Protein AF-A0A661PAF8-F1 (afdb_monomer)

Mean predicted aligned error: 12.09 Å

Secondary structure (DSSP, 8-state):
----------------------------SSPPPTTEEEEEETTEEEEEEP--SSGGGSPPEE-TTT-PEEPEEEEEEEEEEEEEEEE-SSGGGTT-EEEEEEEEEE-SSGGGSPTT-EEEEEEEEEEPPP----

pLDDT: mean 80.76, std 19.15, range [32.97, 98.38]

Solvent-accessible surface area (backbone atoms only — not comparable to full-atom values): 8327 Å² total; per-residue (Å²): 136,84,90,82,90,78,85,80,80,81,77,79,78,79,77,75,78,74,77,78,76,72,78,82,78,68,71,68,94,64,84,52,45,85,26,34,38,80,45,73,58,83,78,48,52,48,24,32,62,40,67,36,91,43,48,86,61,25,73,59,45,74,33,89,90,76,73,43,74,40,58,28,31,50,38,79,45,34,29,13,37,26,80,45,78,43,73,56,72,48,79,85,50,75,89,41,73,44,78,48,54,38,45,78,35,70,28,92,44,52,88,66,28,68,81,88,24,38,45,48,74,41,41,12,35,25,79,42,80,78,82,78,78,129

Sequence (134 aa):
MVRGLMVALCTTFLLATAGVSADVVFHMTDPCPPGSEEQTDHCGPWCQPSQCSAEDDCPPLQNPKTGKPRRRTCRKTGLCVEDDTYDSCSGWSMGKPLERKIARGPCTSDSDCTRPATCRSAKRCVPGAAATGS

Radius of gyration: 25.34 Å; Cα contacts (8 Å, |Δi|>4): 237; chains: 1; bounding box: 77×61×52 Å

Foldseek 3Di:
DDDDDDDPDPPPPPPPPPPPPDPDQDDDPDDAAFQWDWDADLVHIATARAADDFQVSAFFDQDPVPRDTFGWGWDFFKFFKDWDWAFDPDCVCVRHIDIGIGTPYTDDAQVVYDPPTGIDTHTGTGGDDPPPDD

Structure (mmCIF, N/CA/C/O backbone):
data_AF-A0A661PAF8-F1
#
_entry.id   AF-A0A661PAF8-F1
#
loop_
_atom_site.group_PDB
_atom_site.id
_atom_site.type_symbol
_atom_site.label_atom_id
_atom_site.label_alt_id
_atom_site.label_comp_id
_atom_site.label_asym_id
_atom_site.label_entity_id
_atom_site.label_seq_id
_atom_site.pdbx_PDB_ins_code
_atom_site.Cartn_x
_atom_site.Cartn_y
_atom_site.Cartn_z
_atom_site.occupancy
_atom_site.B_iso_or_equiv
_atom_site.auth_seq_id
_atom_site.auth_comp_id
_atom_site.auth_asym_id
_atom_site.auth_atom_id
_atom_site.pdbx_PDB_model_num
ATOM 1 N N . MET A 1 1 ? 53.595 52.296 38.338 1.00 38.53 1 MET A N 1
ATOM 2 C CA . MET A 1 1 ? 53.994 50.959 37.854 1.00 38.53 1 MET A CA 1
ATOM 3 C C . MET A 1 1 ? 53.184 50.622 36.604 1.00 38.53 1 MET A C 1
ATOM 5 O O . MET A 1 1 ? 51.982 50.463 36.684 1.00 38.53 1 MET A O 1
ATOM 9 N N . VAL A 1 2 ? 53.853 50.712 35.452 1.00 38.09 2 VAL A N 1
ATOM 10 C CA . VAL A 1 2 ? 53.802 49.869 34.238 1.00 38.09 2 VAL A CA 1
ATOM 11 C C . VAL A 1 2 ? 52.556 48.982 33.959 1.00 38.09 2 VAL A C 1
ATOM 13 O O . VAL A 1 2 ? 52.373 47.967 34.613 1.00 38.09 2 VAL A O 1
ATOM 16 N N . ARG A 1 3 ? 51.882 49.316 32.837 1.00 42.28 3 ARG A N 1
ATOM 17 C CA . ARG A 1 3 ? 51.287 48.474 31.757 1.00 42.28 3 ARG A CA 1
ATOM 18 C C . ARG A 1 3 ? 50.082 47.558 32.026 1.00 42.28 3 ARG A C 1
ATOM 20 O O . ARG A 1 3 ? 50.073 46.754 32.942 1.00 42.28 3 ARG A O 1
ATOM 27 N N . GLY A 1 4 ? 49.168 47.553 31.049 1.00 37.69 4 GLY A N 1
ATOM 28 C CA . GLY A 1 4 ? 48.208 46.463 30.857 1.00 37.69 4 GLY A CA 1
ATOM 29 C C . GLY A 1 4 ? 47.221 46.664 29.706 1.00 37.69 4 GLY A C 1
ATOM 30 O O . GLY A 1 4 ? 46.021 46.619 29.929 1.00 37.69 4 GLY A O 1
ATOM 31 N N . LEU A 1 5 ? 47.715 46.919 28.490 1.00 48.62 5 LEU A N 1
ATOM 32 C CA . LEU A 1 5 ? 46.927 46.873 27.253 1.00 48.62 5 LEU A CA 1
ATOM 33 C C . LEU A 1 5 ? 46.550 45.405 26.967 1.00 48.62 5 LEU A C 1
ATOM 35 O O . LEU A 1 5 ? 47.447 44.589 26.768 1.00 48.62 5 LEU A O 1
ATOM 39 N N . MET A 1 6 ? 45.262 45.065 26.923 1.00 46.41 6 MET A N 1
ATOM 40 C CA . MET A 1 6 ? 44.781 43.775 26.409 1.00 46.41 6 MET A CA 1
ATOM 41 C C . MET A 1 6 ? 43.675 44.044 25.391 1.00 46.41 6 MET A C 1
ATOM 43 O O . MET A 1 6 ? 42.525 44.314 25.726 1.00 46.41 6 MET A O 1
ATOM 47 N N . VAL A 1 7 ? 44.089 44.030 24.126 1.00 47.16 7 VAL A N 1
ATOM 48 C CA . VAL A 1 7 ? 43.232 44.059 22.942 1.00 47.16 7 VAL A CA 1
ATOM 49 C C . VAL A 1 7 ? 42.507 42.715 22.878 1.00 47.16 7 VAL A C 1
ATOM 51 O O . VAL A 1 7 ? 43.124 41.691 22.594 1.00 47.16 7 VAL A O 1
ATOM 54 N N . ALA A 1 8 ? 41.208 42.704 23.168 1.00 51.25 8 ALA A N 1
ATOM 55 C CA . ALA A 1 8 ? 40.373 41.531 22.953 1.00 51.25 8 ALA A CA 1
ATOM 56 C C . ALA A 1 8 ? 40.088 41.402 21.448 1.00 51.25 8 ALA A C 1
ATOM 58 O O . ALA A 1 8 ? 39.302 42.164 20.884 1.00 51.25 8 ALA A O 1
ATOM 59 N N . LEU A 1 9 ? 40.769 40.457 20.795 1.00 47.16 9 LEU A N 1
ATOM 60 C CA . LEU A 1 9 ? 40.477 40.031 19.429 1.00 47.16 9 LEU A CA 1
ATOM 61 C C . LEU A 1 9 ? 39.031 39.507 19.366 1.00 47.16 9 LEU A C 1
ATOM 63 O O . LEU A 1 9 ? 38.743 38.404 19.822 1.00 47.16 9 LEU A O 1
ATOM 67 N N . CYS A 1 10 ? 38.126 40.291 18.778 1.00 47.50 10 CYS A N 1
ATOM 68 C CA . CYS A 1 10 ? 36.839 39.802 18.290 1.00 47.50 10 CYS A CA 1
ATOM 69 C C . CYS A 1 10 ? 37.085 38.941 17.046 1.00 47.50 10 CYS A C 1
ATOM 71 O O . CYS A 1 10 ? 37.185 39.451 15.932 1.00 47.50 10 CYS A O 1
ATOM 73 N N . THR A 1 11 ? 37.206 37.631 17.232 1.00 57.47 11 THR A N 1
ATOM 74 C CA . THR A 1 11 ? 37.150 36.641 16.155 1.00 57.47 11 THR A CA 1
ATOM 75 C C . THR A 1 11 ? 35.719 36.559 15.626 1.00 57.47 11 THR A C 1
ATOM 77 O O . THR A 1 11 ? 34.865 35.864 16.171 1.00 57.47 11 THR A O 1
ATOM 80 N N . THR A 1 12 ? 35.440 37.281 14.543 1.00 55.72 12 THR A N 1
ATOM 81 C CA . THR A 1 12 ? 34.235 37.106 13.731 1.00 55.72 12 THR A CA 1
ATOM 82 C C . THR A 1 12 ? 34.311 35.764 13.005 1.00 55.72 12 THR A C 1
ATOM 84 O O . THR A 1 12 ? 34.872 35.637 11.919 1.00 55.72 12 THR A O 1
ATOM 87 N N . PHE A 1 13 ? 33.754 34.729 13.633 1.00 51.81 13 PHE A N 1
ATOM 88 C CA . PHE A 1 13 ? 33.493 33.443 12.997 1.00 51.81 13 PHE A CA 1
ATOM 89 C C . PHE A 1 13 ? 32.379 33.651 11.958 1.00 51.81 13 PHE A C 1
ATOM 91 O O . PHE A 1 13 ? 31.193 33.670 12.280 1.00 51.81 13 PHE A O 1
ATOM 98 N N . LEU A 1 14 ? 32.769 33.881 10.705 1.00 52.81 14 LEU A N 1
ATOM 99 C CA . LEU A 1 14 ? 31.888 33.799 9.543 1.00 52.81 14 LEU A CA 1
ATOM 100 C C . LEU A 1 14 ? 31.442 32.337 9.403 1.00 52.81 14 LEU A C 1
ATOM 102 O O . LEU A 1 14 ? 32.106 31.535 8.749 1.00 52.81 14 LEU A O 1
ATOM 106 N N . LEU A 1 15 ? 30.332 31.974 10.053 1.00 55.53 15 LEU A N 1
ATOM 107 C CA . LEU A 1 15 ? 29.624 30.737 9.744 1.00 55.53 15 LEU A CA 1
ATOM 108 C C . LEU A 1 15 ? 29.050 30.874 8.333 1.00 55.53 15 LEU A C 1
ATOM 110 O O . LEU A 1 15 ? 27.963 31.415 8.136 1.00 55.53 15 LEU A O 1
ATOM 114 N N . ALA A 1 16 ? 29.807 30.397 7.347 1.00 50.41 16 ALA A N 1
ATOM 115 C CA . ALA A 1 16 ? 29.274 30.076 6.039 1.00 50.41 16 ALA A CA 1
ATOM 116 C C . ALA A 1 16 ? 28.142 29.065 6.251 1.00 50.41 16 ALA A C 1
ATOM 118 O O . ALA A 1 16 ? 28.378 27.919 6.637 1.00 50.41 16 ALA A O 1
ATOM 119 N N . THR A 1 17 ? 26.905 29.508 6.050 1.00 53.88 17 THR A N 1
ATOM 120 C CA . THR A 1 17 ? 25.735 28.645 5.962 1.00 53.88 17 THR A CA 1
ATOM 121 C C . THR A 1 17 ? 25.899 27.799 4.707 1.00 53.88 17 THR A C 1
ATOM 123 O O . THR A 1 17 ? 25.439 28.157 3.626 1.00 53.88 17 THR A O 1
ATOM 126 N N . ALA A 1 18 ? 26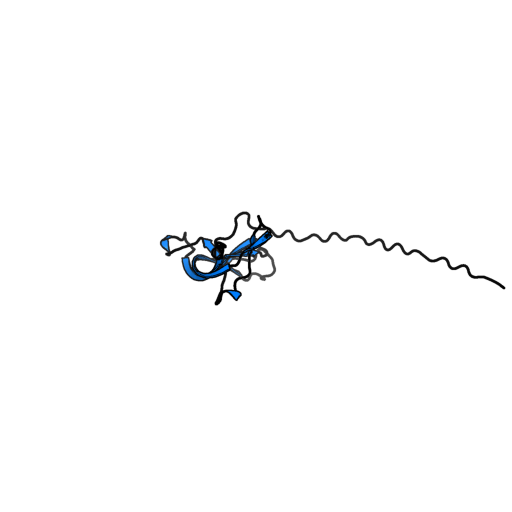.626 26.686 4.833 1.00 52.62 18 ALA A N 1
ATOM 127 C CA . ALA A 1 18 ? 26.593 25.625 3.846 1.00 52.62 18 ALA A CA 1
ATOM 128 C C . ALA A 1 18 ? 25.116 25.277 3.657 1.00 52.62 18 ALA A C 1
ATOM 130 O O . ALA A 1 18 ? 24.459 24.812 4.590 1.00 52.62 18 ALA A O 1
ATOM 131 N N . GLY A 1 19 ? 24.575 25.632 2.491 1.00 46.81 19 GLY A N 1
ATOM 132 C CA . GLY A 1 19 ? 23.193 25.365 2.145 1.00 46.81 19 GLY A CA 1
ATOM 133 C C . GLY A 1 19 ? 22.966 23.871 2.263 1.00 46.81 19 GLY A C 1
ATOM 134 O O . GLY A 1 19 ? 23.453 23.099 1.440 1.00 46.81 19 GLY A O 1
ATOM 135 N N . VAL A 1 20 ? 22.260 23.462 3.312 1.00 54.44 20 VAL A N 1
ATOM 136 C CA . VAL A 1 20 ? 21.732 22.111 3.407 1.00 54.44 20 VAL A CA 1
ATOM 137 C C . VAL A 1 20 ? 20.663 22.046 2.325 1.00 54.44 20 VAL A C 1
ATOM 139 O O . VAL A 1 20 ? 19.580 22.607 2.482 1.00 54.44 20 VAL A O 1
ATOM 142 N N . SER A 1 21 ? 21.003 21.457 1.179 1.00 49.41 21 SER A N 1
ATOM 143 C CA . SER A 1 21 ? 19.991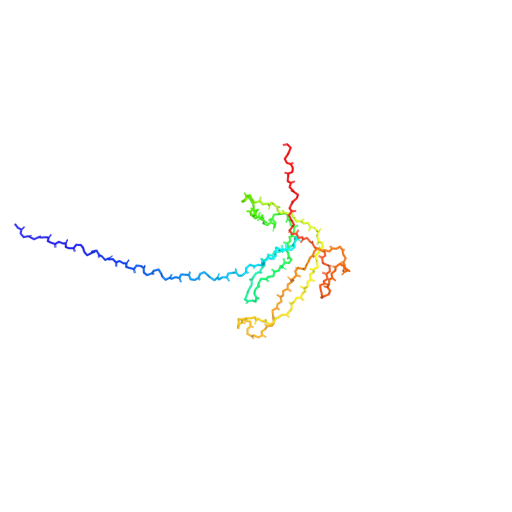 21.083 0.197 1.00 49.41 21 SER A CA 1
ATOM 144 C C . SER A 1 21 ? 19.178 19.978 0.847 1.00 49.41 21 SER A C 1
ATOM 146 O O . SER A 1 21 ? 19.677 18.875 1.036 1.00 49.41 21 SER A O 1
ATOM 148 N N . ALA A 1 22 ? 17.966 20.311 1.284 1.00 57.12 22 ALA A N 1
ATOM 149 C CA . ALA A 1 22 ? 17.003 19.300 1.669 1.00 57.12 22 ALA A CA 1
ATOM 150 C C . ALA A 1 22 ? 16.708 18.478 0.413 1.00 57.12 22 ALA A C 1
ATOM 152 O O . ALA A 1 22 ? 16.276 19.041 -0.597 1.00 57.12 22 ALA A O 1
ATOM 153 N N . ASP A 1 23 ? 16.999 17.180 0.460 1.00 54.72 23 ASP A N 1
ATOM 154 C CA . ASP A 1 23 ? 16.618 16.257 -0.599 1.00 54.72 23 ASP A CA 1
ATOM 155 C C . ASP A 1 23 ? 15.121 16.438 -0.876 1.00 54.72 23 ASP A C 1
ATOM 157 O O . ASP A 1 23 ? 14.286 16.358 0.030 1.00 54.72 23 ASP A O 1
ATOM 161 N N . VAL A 1 24 ? 14.778 16.765 -2.123 1.00 54.66 24 VAL A N 1
ATOM 162 C CA . VAL A 1 24 ? 13.383 16.942 -2.528 1.00 54.66 24 VAL A CA 1
ATOM 163 C C . VAL A 1 24 ? 12.721 15.569 -2.482 1.00 54.66 24 VAL A C 1
ATOM 165 O O . VAL A 1 24 ? 12.926 14.738 -3.364 1.00 54.66 24 VAL A O 1
ATOM 168 N N . VAL A 1 25 ? 11.927 15.324 -1.440 1.00 57.06 25 VAL A N 1
ATOM 169 C CA . VAL A 1 25 ? 11.060 14.148 -1.369 1.00 57.06 25 VAL A CA 1
ATOM 170 C C . VAL A 1 25 ? 9.880 14.402 -2.300 1.00 57.06 25 VAL A C 1
ATOM 172 O O . VAL A 1 25 ? 9.036 15.261 -2.041 1.00 57.06 25 VAL A O 1
ATOM 175 N N . PHE A 1 26 ? 9.835 13.682 -3.418 1.00 58.62 26 PHE A N 1
ATOM 176 C CA . PHE A 1 26 ? 8.672 13.696 -4.295 1.00 58.62 26 PHE A CA 1
ATOM 177 C C . PHE A 1 26 ? 7.511 13.007 -3.579 1.00 58.62 26 PHE A C 1
ATOM 179 O O . PHE A 1 26 ? 7.545 11.797 -3.364 1.00 58.62 26 PHE A O 1
ATOM 186 N N . HIS A 1 27 ? 6.501 13.788 -3.207 1.00 62.81 27 HIS A N 1
ATOM 187 C CA . HIS A 1 27 ? 5.238 13.265 -2.701 1.00 62.81 27 HIS A CA 1
ATOM 188 C C . HIS A 1 27 ? 4.333 12.822 -3.847 1.00 62.81 27 HIS A C 1
ATOM 190 O O . HIS A 1 27 ? 4.379 13.397 -4.941 1.00 62.81 27 HIS A O 1
ATOM 196 N N . MET A 1 28 ? 3.477 11.828 -3.597 1.00 67.69 28 MET A N 1
ATOM 197 C CA . MET A 1 28 ? 2.426 11.498 -4.561 1.00 67.69 28 MET A CA 1
ATOM 198 C C . MET A 1 28 ? 1.461 12.675 -4.720 1.00 67.69 28 MET A C 1
ATOM 200 O O . MET A 1 28 ? 1.068 13.319 -3.749 1.00 67.69 28 MET A O 1
ATOM 204 N N . THR A 1 29 ? 1.051 12.946 -5.960 1.00 72.44 29 THR A N 1
ATOM 205 C CA . THR A 1 29 ? 0.022 13.958 -6.247 1.00 72.44 29 THR A CA 1
ATOM 206 C C . THR A 1 29 ? -1.350 13.515 -5.736 1.00 72.44 29 THR A C 1
ATOM 208 O O . THR A 1 29 ? -2.115 14.338 -5.237 1.00 72.44 29 THR A O 1
ATOM 211 N N . ASP A 1 30 ? -1.627 12.211 -5.809 1.00 80.69 30 ASP A N 1
ATOM 212 C CA . ASP A 1 30 ? -2.867 11.608 -5.333 1.00 80.69 30 ASP A CA 1
ATOM 213 C C . ASP A 1 30 ? -2.653 10.878 -3.999 1.00 80.69 30 ASP A C 1
ATOM 215 O O . ASP A 1 30 ? -1.665 10.156 -3.840 1.00 80.69 30 ASP A O 1
ATOM 219 N N . PRO A 1 31 ? -3.581 11.013 -3.033 1.00 84.94 31 PRO A N 1
ATOM 220 C CA . PRO A 1 31 ? -3.483 10.307 -1.767 1.00 84.94 31 PRO A CA 1
ATOM 221 C C . PRO A 1 31 ? -3.652 8.798 -1.965 1.00 84.94 31 PRO A C 1
ATOM 223 O O . PRO A 1 31 ? -4.525 8.339 -2.705 1.00 84.94 31 PRO A O 1
ATOM 226 N N . CYS A 1 32 ? -2.872 8.018 -1.219 1.00 91.69 32 CYS A N 1
ATOM 227 C CA . CYS A 1 32 ? -2.977 6.566 -1.239 1.00 91.69 32 CYS A CA 1
ATOM 228 C C . CYS A 1 32 ? -4.367 6.050 -0.820 1.00 91.69 32 CYS A C 1
ATOM 230 O O . CYS A 1 32 ? -5.011 6.633 0.065 1.00 91.69 32 CYS A O 1
ATOM 232 N N . PRO A 1 33 ? -4.846 4.932 -1.408 1.00 93.88 33 PRO A N 1
ATOM 233 C CA . PRO A 1 33 ? -6.148 4.378 -1.066 1.00 93.88 33 PRO A CA 1
ATOM 234 C C . PRO A 1 33 ? -6.211 3.962 0.416 1.00 93.88 33 PRO A C 1
ATOM 236 O O . PRO A 1 33 ? -5.202 3.532 0.991 1.00 93.88 33 PRO A O 1
ATOM 239 N N . PRO A 1 34 ? -7.391 4.033 1.064 1.00 92.19 34 PRO A N 1
ATOM 240 C CA . PRO A 1 34 ? -7.546 3.620 2.456 1.00 92.19 34 PRO A CA 1
ATOM 241 C C . PRO A 1 34 ? -7.016 2.202 2.704 1.00 92.19 34 PRO A C 1
ATOM 243 O O . PRO A 1 34 ? -7.342 1.270 1.974 1.00 92.19 34 PRO A O 1
ATOM 246 N N . GLY A 1 35 ? -6.211 2.034 3.756 1.00 94.44 35 GLY A N 1
ATOM 247 C CA . GLY A 1 35 ? -5.5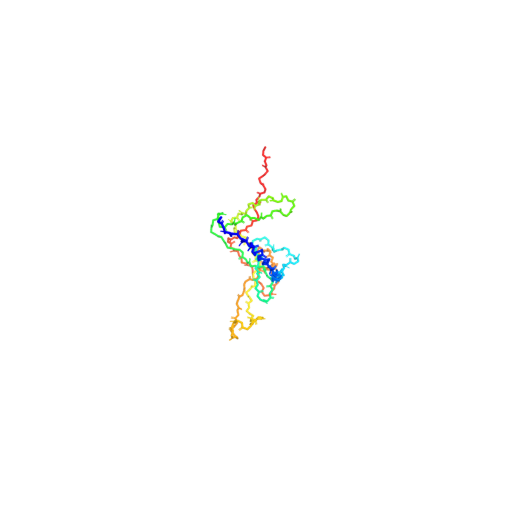39 0.762 4.042 1.00 94.44 35 GLY A CA 1
ATOM 248 C C . GLY A 1 35 ? -4.148 0.629 3.415 1.00 94.44 35 GLY A C 1
ATOM 249 O O . GLY A 1 35 ? -3.511 -0.413 3.590 1.00 94.44 35 GLY A O 1
ATOM 250 N N . SER A 1 36 ? -3.648 1.673 2.754 1.00 95.50 36 SER A N 1
ATOM 251 C CA . SER A 1 36 ? -2.261 1.803 2.301 1.00 95.50 36 SER A CA 1
ATOM 252 C C . SER A 1 36 ? -1.621 3.105 2.778 1.00 95.50 36 SER A C 1
ATOM 254 O O . SER A 1 36 ? -2.305 3.986 3.303 1.00 95.50 36 SER A O 1
ATOM 256 N N . GLU A 1 37 ? -0.303 3.181 2.650 1.00 93.06 37 GLU A N 1
ATOM 257 C CA . GLU A 1 37 ? 0.541 4.280 3.107 1.00 93.06 37 GLU A CA 1
ATOM 258 C C . GLU A 1 37 ? 1.523 4.656 2.005 1.00 93.06 37 GLU A C 1
ATOM 260 O O . GLU A 1 37 ? 2.014 3.781 1.291 1.00 93.06 37 GLU A O 1
ATOM 265 N N . GLU A 1 38 ? 1.800 5.950 1.875 1.00 92.44 38 GLU A N 1
ATOM 266 C CA . GLU A 1 38 ? 2.844 6.434 0.979 1.00 92.44 38 GLU A CA 1
ATOM 267 C C . GLU A 1 38 ? 4.204 5.941 1.479 1.00 92.44 38 GLU A C 1
ATOM 269 O O . GLU A 1 38 ? 4.532 6.049 2.662 1.00 92.44 38 GLU A O 1
ATOM 274 N N . GLN A 1 39 ? 4.969 5.370 0.564 1.00 93.12 39 GLN A N 1
ATOM 275 C CA . GLN A 1 39 ? 6.362 4.999 0.736 1.00 93.12 39 GLN A CA 1
ATOM 276 C C . GLN A 1 39 ? 7.149 5.643 -0.392 1.00 93.12 39 GLN A C 1
ATOM 278 O O . GLN A 1 39 ? 6.619 5.812 -1.489 1.00 93.12 39 GLN A O 1
ATOM 283 N N . THR A 1 40 ? 8.409 5.966 -0.134 1.00 90.56 40 THR A N 1
ATOM 284 C CA . THR A 1 40 ? 9.280 6.595 -1.124 1.00 90.56 40 THR A CA 1
ATOM 285 C C . THR A 1 40 ? 10.652 5.964 -1.058 1.00 90.56 40 THR A C 1
ATOM 287 O O . THR A 1 40 ? 11.190 5.720 0.020 1.00 90.56 40 THR A O 1
ATOM 290 N N . ASP A 1 41 ? 11.230 5.725 -2.225 1.00 87.88 41 ASP A N 1
ATOM 291 C CA . ASP A 1 41 ? 12.621 5.334 -2.372 1.00 87.88 41 ASP A CA 1
ATOM 292 C C . ASP A 1 41 ? 13.231 6.009 -3.607 1.00 87.88 41 ASP A C 1
ATOM 294 O O . ASP A 1 41 ? 12.665 6.951 -4.165 1.00 87.88 41 ASP A O 1
ATOM 298 N N . HIS A 1 42 ? 14.395 5.531 -4.046 1.00 86.56 42 HIS A N 1
ATOM 299 C CA . HIS A 1 42 ? 15.126 6.111 -5.171 1.00 86.56 42 HIS A CA 1
ATOM 300 C C . HIS A 1 42 ? 14.401 6.050 -6.526 1.00 86.56 42 HIS A C 1
ATOM 302 O O . HIS A 1 42 ? 14.801 6.777 -7.431 1.00 86.56 42 HIS A O 1
ATOM 308 N N . CYS A 1 43 ? 13.367 5.221 -6.694 1.00 86.50 43 CYS A N 1
ATOM 309 C CA . CYS A 1 43 ? 12.542 5.224 -7.909 1.00 86.50 43 CYS A CA 1
ATOM 310 C C . CYS A 1 43 ? 11.305 6.122 -7.801 1.00 86.50 43 CYS A C 1
ATOM 312 O O . CYS A 1 43 ? 10.539 6.217 -8.757 1.00 86.50 43 CYS A O 1
ATOM 314 N N . GLY A 1 44 ? 11.091 6.764 -6.653 1.00 89.00 44 GLY A N 1
ATOM 315 C CA . GLY A 1 44 ? 9.935 7.611 -6.397 1.00 89.00 44 GLY A CA 1
ATOM 316 C C . GLY A 1 44 ? 8.879 6.948 -5.512 1.00 89.00 44 GLY A C 1
ATOM 317 O O . GLY A 1 44 ? 9.084 5.844 -4.995 1.00 89.00 44 GLY A O 1
ATOM 318 N N . PRO A 1 45 ? 7.763 7.656 -5.284 1.00 92.94 45 PRO A N 1
ATOM 319 C CA . PRO A 1 45 ? 6.777 7.254 -4.300 1.00 92.94 45 PRO A CA 1
ATOM 320 C C . PRO A 1 45 ? 5.802 6.190 -4.827 1.00 92.94 45 PRO A C 1
ATOM 322 O O . PRO A 1 45 ? 5.510 6.118 -6.021 1.00 92.94 45 PRO A O 1
ATOM 325 N N . TRP A 1 46 ? 5.258 5.374 -3.925 1.00 94.56 46 TRP A N 1
ATOM 326 C CA . TRP A 1 46 ? 4.182 4.419 -4.200 1.00 94.56 46 TRP A CA 1
ATOM 327 C C . TRP A 1 46 ? 3.307 4.198 -2.964 1.00 94.56 46 TRP A C 1
ATOM 329 O O . TRP A 1 46 ? 3.678 4.531 -1.841 1.00 94.56 46 TRP A O 1
ATOM 339 N N . CYS A 1 47 ? 2.148 3.569 -3.157 1.00 95.94 47 CYS A N 1
ATOM 340 C CA . CYS A 1 47 ? 1.261 3.200 -2.059 1.00 95.94 47 CYS A CA 1
ATOM 341 C C . CYS A 1 47 ? 1.518 1.765 -1.603 1.00 95.94 47 CYS A C 1
ATOM 343 O O . CYS A 1 47 ? 1.163 0.819 -2.302 1.00 95.94 47 CYS A O 1
ATOM 345 N N . GLN A 1 48 ? 2.087 1.578 -0.416 1.00 97.12 48 GLN A N 1
ATOM 346 C CA . GLN A 1 48 ? 2.292 0.261 0.179 1.00 97.12 48 GLN A CA 1
ATOM 347 C C . GLN A 1 48 ? 1.080 -0.157 1.026 1.00 97.12 48 GLN A C 1
ATOM 349 O O . GLN A 1 48 ? 0.626 0.620 1.867 1.00 97.12 48 GLN A O 1
ATOM 354 N N . PRO A 1 49 ? 0.546 -1.386 0.888 1.00 97.62 49 PRO A N 1
ATOM 355 C CA . PRO A 1 49 ? -0.493 -1.886 1.784 1.00 97.62 49 PRO A CA 1
ATOM 356 C C . PRO A 1 49 ? -0.030 -1.867 3.251 1.00 97.62 49 PRO A C 1
ATOM 358 O O . PRO A 1 49 ? 0.940 -2.540 3.604 1.00 97.62 49 PRO A O 1
ATOM 361 N N . SER A 1 50 ? -0.756 -1.155 4.116 1.00 96.50 50 SER A N 1
ATOM 362 C CA . SER A 1 50 ? -0.481 -1.116 5.563 1.00 96.50 50 SER A CA 1
ATOM 363 C C . SER A 1 50 ? -0.683 -2.494 6.194 1.00 96.50 50 SER A C 1
ATOM 365 O O . SER A 1 50 ? -1.415 -3.317 5.650 1.00 96.50 50 SER A O 1
ATOM 367 N N . GLN A 1 51 ? -0.081 -2.782 7.341 1.00 95.19 51 GLN A N 1
ATOM 368 C CA . GLN A 1 51 ? -0.307 -4.041 8.059 1.00 95.19 51 GLN A CA 1
ATOM 369 C C . GLN A 1 51 ? -0.565 -3.750 9.529 1.00 95.19 51 GLN A C 1
ATOM 371 O O . GLN A 1 51 ? 0.063 -2.865 10.096 1.00 95.19 51 GLN A O 1
ATOM 376 N N . CYS A 1 52 ? -1.497 -4.485 10.127 1.00 96.44 52 CYS A N 1
ATOM 377 C CA . CYS A 1 52 ? -1.788 -4.373 11.549 1.00 96.44 52 CYS A CA 1
ATOM 378 C C . CYS A 1 52 ? -2.321 -5.686 12.110 1.00 96.44 52 CYS A C 1
ATOM 380 O O . CYS A 1 52 ? -2.976 -6.470 11.415 1.00 96.44 52 CYS A O 1
ATOM 382 N N . SER A 1 53 ? -2.073 -5.892 13.394 1.00 96.56 53 SER A N 1
ATOM 383 C CA . SER A 1 53 ? -2.639 -6.971 14.196 1.00 96.56 53 SER A CA 1
ATOM 384 C C . SER A 1 53 ? -3.692 -6.433 15.168 1.00 96.56 53 SER A C 1
ATOM 386 O O . SER A 1 53 ? -4.734 -7.082 15.344 1.00 96.56 53 SER A O 1
ATOM 388 N N . ALA A 1 54 ? -3.451 -5.240 15.721 1.00 93.88 54 ALA A N 1
ATOM 389 C CA . ALA A 1 54 ? -4.290 -4.516 16.670 1.00 93.88 54 ALA A CA 1
ATOM 390 C C . ALA A 1 54 ? -4.423 -3.022 16.306 1.00 93.88 54 ALA A C 1
ATOM 392 O O . ALA A 1 54 ? -3.732 -2.510 15.430 1.00 93.88 54 ALA A O 1
ATOM 393 N N . GLU A 1 55 ? -5.336 -2.320 16.980 1.00 89.69 55 GLU A N 1
ATOM 394 C CA . GLU A 1 55 ? -5.615 -0.892 16.755 1.00 89.69 55 GLU A CA 1
ATOM 395 C C . GLU A 1 55 ? -4.399 0.006 17.029 1.00 89.69 55 GLU A C 1
ATOM 397 O O . GLU A 1 55 ? -4.201 1.000 16.331 1.00 89.69 55 GLU A O 1
ATOM 402 N N . ASP A 1 56 ? -3.568 -0.367 18.005 1.00 90.25 56 ASP A N 1
ATOM 403 C CA . ASP A 1 56 ? -2.381 0.396 18.406 1.00 90.25 56 ASP A CA 1
ATOM 404 C C . ASP A 1 56 ? -1.257 0.353 17.357 1.00 90.25 56 ASP A C 1
ATOM 406 O O . ASP A 1 56 ? -0.398 1.232 17.345 1.00 90.25 56 ASP A O 1
ATOM 410 N N . ASP A 1 57 ? -1.306 -0.600 16.418 1.00 92.81 57 ASP A N 1
ATOM 411 C CA . ASP A 1 57 ? -0.374 -0.669 15.284 1.00 92.81 57 ASP A CA 1
ATOM 412 C C . ASP A 1 57 ? -0.663 0.417 14.230 1.00 92.81 57 ASP A C 1
ATOM 414 O O . ASP A 1 57 ? 0.089 0.573 13.269 1.00 92.81 57 ASP A O 1
ATOM 418 N N . CYS A 1 58 ? -1.776 1.147 14.366 1.00 93.06 58 CYS A N 1
ATOM 419 C CA . CYS A 1 58 ? -2.240 2.114 13.384 1.00 93.06 58 CYS A CA 1
ATOM 420 C C . CYS A 1 58 ? -1.919 3.557 13.802 1.00 93.06 58 CYS A C 1
ATOM 422 O O . CYS A 1 58 ? -2.735 4.191 14.485 1.00 93.06 58 CYS A O 1
ATOM 424 N N . PRO A 1 59 ? -0.789 4.137 13.346 1.00 87.94 59 PRO A N 1
ATOM 425 C CA . PRO A 1 59 ? -0.430 5.504 13.695 1.00 87.94 59 PRO A CA 1
ATOM 426 C C . PRO A 1 59 ? -1.492 6.494 13.187 1.00 87.94 59 PRO A C 1
ATOM 428 O O . PRO A 1 59 ? -2.068 6.298 12.106 1.00 87.94 59 PRO A O 1
ATOM 431 N N . PRO A 1 60 ? -1.783 7.562 13.950 1.00 84.56 60 PRO A N 1
ATOM 432 C CA . PRO A 1 60 ? -2.768 8.554 13.549 1.00 84.56 60 PRO A CA 1
ATOM 433 C C . PRO A 1 60 ? -2.299 9.319 12.309 1.00 84.56 60 PRO A C 1
ATOM 435 O O . PRO A 1 60 ? -1.127 9.659 12.176 1.00 84.56 60 PRO A O 1
ATOM 438 N N . LEU A 1 61 ? -3.237 9.646 11.421 1.00 81.38 61 LEU A N 1
ATOM 439 C CA . LEU A 1 61 ? -2.967 10.548 10.299 1.00 81.38 61 LEU A CA 1
ATOM 440 C C . LEU A 1 61 ? -3.169 11.991 10.741 1.00 81.38 61 LEU A C 1
ATOM 442 O O . LEU A 1 61 ? -4.142 12.289 11.437 1.00 81.38 61 LEU A O 1
ATOM 446 N N . GLN A 1 62 ? -2.326 12.909 10.281 1.00 79.06 62 GLN A N 1
ATOM 447 C CA . GLN A 1 62 ? -2.619 14.330 10.427 1.00 79.06 62 GLN A CA 1
ATOM 448 C C . GLN A 1 62 ? -3.788 14.695 9.506 1.00 79.06 62 GLN A C 1
ATOM 450 O O . GLN A 1 62 ? -3.772 14.385 8.316 1.00 79.06 62 GLN A O 1
ATOM 455 N N . ASN A 1 63 ? -4.815 15.365 10.028 1.00 72.25 63 ASN A N 1
ATOM 456 C CA . ASN A 1 63 ? -5.815 15.983 9.168 1.00 72.25 63 ASN A CA 1
ATOM 457 C C . ASN A 1 63 ? -5.240 17.298 8.612 1.00 72.25 63 ASN A C 1
ATOM 459 O O . ASN A 1 63 ? -5.044 18.227 9.397 1.00 72.25 63 ASN A O 1
ATOM 463 N N . PRO A 1 64 ? -5.019 17.431 7.294 1.00 69.62 64 PRO A N 1
ATOM 464 C CA . PRO A 1 64 ? -4.416 18.636 6.727 1.00 69.62 64 PRO A CA 1
ATOM 465 C C . PRO A 1 64 ? -5.300 19.882 6.885 1.00 69.62 64 PRO A C 1
ATOM 467 O O . PRO A 1 64 ? -4.789 20.994 6.910 1.00 69.62 64 PRO A O 1
ATOM 470 N N . LYS A 1 65 ? -6.624 19.722 7.034 1.00 76.69 65 LYS A N 1
ATOM 471 C CA . LYS A 1 65 ? -7.561 20.845 7.204 1.00 76.69 65 LYS A CA 1
ATOM 472 C C . LYS A 1 65 ? -7.640 21.346 8.641 1.00 76.69 65 LYS A C 1
ATOM 474 O O . LYS A 1 65 ? -7.841 22.532 8.861 1.00 76.69 65 LYS A O 1
ATOM 479 N N . THR A 1 66 ? -7.565 20.443 9.618 1.00 82.19 66 THR A N 1
ATOM 480 C CA . THR A 1 66 ? -7.782 20.792 11.034 1.00 82.19 66 THR A CA 1
ATOM 481 C C . THR A 1 66 ? -6.515 20.736 11.873 1.00 82.19 66 THR A C 1
ATOM 483 O O . THR A 1 66 ? -6.551 21.115 13.040 1.00 82.19 66 THR A O 1
ATOM 486 N N . GLY A 1 67 ? -5.420 20.198 11.330 1.00 81.00 67 GLY A N 1
ATOM 487 C CA . GLY A 1 67 ? -4.193 19.915 12.067 1.00 81.00 67 GLY A CA 1
ATOM 488 C C . GLY A 1 67 ? -4.364 18.876 13.178 1.00 81.00 67 GLY A C 1
ATOM 489 O O . GLY A 1 67 ? -3.407 18.605 13.892 1.00 81.00 67 GLY A O 1
ATOM 490 N N . LYS A 1 68 ? -5.553 18.282 13.358 1.00 82.50 68 LYS A N 1
ATOM 491 C CA . LYS A 1 68 ? -5.814 17.313 14.429 1.00 82.50 68 LYS A CA 1
ATOM 492 C C . LYS A 1 68 ? -5.465 15.893 13.976 1.00 82.50 68 LYS A C 1
ATOM 494 O O . LYS A 1 68 ? -5.741 15.548 12.822 1.00 82.50 68 LYS A O 1
ATOM 499 N N . PRO A 1 69 ? -4.925 15.046 14.868 1.00 81.62 69 PRO A N 1
ATOM 500 C CA . PRO A 1 69 ? -4.718 13.640 14.564 1.00 81.62 69 PRO A CA 1
ATOM 501 C C . PRO A 1 69 ? -6.068 12.946 14.361 1.00 81.62 69 PRO A C 1
ATOM 503 O O . PRO A 1 69 ? -6.994 13.082 15.165 1.00 81.62 69 PRO A O 1
ATOM 506 N N . ARG A 1 70 ? -6.182 12.176 13.284 1.00 82.00 70 ARG A N 1
ATOM 507 C CA . ARG A 1 70 ? -7.308 11.294 13.004 1.00 82.00 70 ARG A CA 1
ATOM 508 C C . ARG A 1 70 ? -6.885 9.867 13.319 1.00 82.00 70 ARG A C 1
ATOM 510 O O . ARG A 1 70 ? -5.968 9.335 12.694 1.00 82.00 70 ARG A O 1
ATOM 517 N N . ARG A 1 71 ? -7.578 9.245 14.277 1.00 87.12 71 ARG A N 1
ATOM 518 C CA . ARG A 1 71 ? -7.355 7.839 14.630 1.00 87.12 71 ARG A CA 1
ATOM 519 C C . ARG A 1 71 ? -7.609 6.937 13.421 1.00 87.12 71 ARG A C 1
ATOM 521 O O . ARG A 1 71 ? -8.551 7.152 12.650 1.00 87.12 71 ARG A O 1
ATOM 528 N N . ARG A 1 72 ? -6.766 5.922 13.283 1.00 91.44 72 ARG A N 1
ATOM 529 C CA . ARG A 1 72 ? -6.959 4.795 12.373 1.00 91.44 72 ARG A CA 1
ATOM 530 C C . ARG A 1 72 ? -7.331 3.566 13.183 1.00 91.44 72 ARG A C 1
ATOM 532 O O . ARG A 1 72 ? -7.113 3.536 14.387 1.00 91.44 72 ARG A O 1
ATOM 539 N N . THR A 1 73 ? -7.946 2.610 12.505 1.00 93.94 73 THR A N 1
ATOM 540 C CA . THR A 1 73 ? -8.406 1.360 13.100 1.00 93.94 73 THR A CA 1
ATOM 541 C C . THR A 1 73 ? -7.917 0.167 12.305 1.00 93.94 73 THR A C 1
ATOM 543 O O . THR A 1 73 ? -7.816 0.260 11.076 1.00 93.94 73 THR A O 1
ATOM 546 N N . CYS A 1 74 ? -7.649 -0.946 12.978 1.00 95.94 74 CYS A N 1
ATOM 547 C CA . CYS A 1 74 ? -7.152 -2.163 12.362 1.00 95.94 74 CYS A CA 1
ATOM 548 C C . CYS A 1 74 ? -8.313 -3.046 11.902 1.00 95.94 74 CYS A C 1
ATOM 550 O O . CYS A 1 74 ? -8.900 -3.820 12.658 1.00 95.94 74 CYS A O 1
ATOM 552 N N . ARG A 1 75 ? -8.661 -2.951 10.616 1.00 96.06 75 ARG A N 1
ATOM 553 C CA . ARG A 1 75 ? -9.830 -3.642 10.057 1.00 96.06 75 ARG A CA 1
ATOM 554 C C . ARG A 1 75 ? -9.465 -4.539 8.895 1.00 96.06 75 ARG A C 1
ATOM 556 O O . ARG A 1 75 ? -8.628 -4.197 8.060 1.00 96.06 75 ARG A O 1
ATOM 563 N N . LYS A 1 76 ? -10.150 -5.682 8.803 1.00 96.56 76 LYS A N 1
ATOM 564 C CA . LYS A 1 76 ? -10.074 -6.537 7.618 1.00 96.56 76 LYS A CA 1
ATOM 565 C C . LYS A 1 76 ? -10.675 -5.783 6.431 1.00 96.56 76 LYS A C 1
ATOM 567 O O . LYS A 1 76 ? -11.858 -5.467 6.449 1.00 96.56 76 LYS A O 1
ATOM 572 N N . THR A 1 77 ? -9.846 -5.494 5.436 1.00 95.94 77 THR A N 1
ATOM 573 C CA . THR A 1 77 ? -10.209 -4.717 4.245 1.00 95.94 77 THR A CA 1
ATOM 574 C C . THR A 1 77 ? -9.585 -5.378 3.020 1.00 95.94 77 THR A C 1
ATOM 576 O O . THR A 1 77 ? -8.439 -5.833 3.084 1.00 95.94 77 THR A O 1
ATOM 579 N N . GLY A 1 78 ? -10.337 -5.461 1.923 1.00 97.31 78 GLY A N 1
ATOM 580 C CA . GLY A 1 78 ? -9.820 -5.910 0.633 1.00 97.31 78 GLY A CA 1
ATOM 581 C C . GLY A 1 78 ? -9.134 -4.765 -0.107 1.00 97.31 78 GLY A C 1
ATOM 582 O O . GLY A 1 78 ? -9.664 -3.655 -0.178 1.00 97.31 78 GLY A O 1
ATOM 583 N N . LEU A 1 79 ? -7.943 -5.035 -0.638 1.00 98.12 79 LEU A N 1
ATOM 584 C CA . LEU A 1 79 ? -7.169 -4.089 -1.436 1.00 98.12 79 LEU A CA 1
ATOM 585 C C . LEU A 1 79 ? -6.613 -4.805 -2.672 1.00 98.12 79 LEU A C 1
ATOM 587 O O . LEU A 1 79 ? -6.070 -5.903 -2.541 1.00 98.12 79 LEU A O 1
ATOM 591 N N . CYS A 1 80 ? -6.731 -4.194 -3.847 1.00 98.38 80 CYS A N 1
ATOM 592 C CA . CYS A 1 80 ? -6.034 -4.623 -5.052 1.00 98.38 80 CYS A CA 1
ATOM 593 C C . CYS A 1 80 ? -4.540 -4.387 -4.853 1.00 98.38 80 CYS A C 1
ATOM 595 O O . CYS A 1 80 ? -4.095 -3.239 -4.770 1.00 98.38 80 CYS A O 1
ATOM 597 N N . VAL A 1 81 ? -3.782 -5.474 -4.742 1.00 98.38 81 VAL A N 1
ATOM 598 C CA . VAL A 1 81 ? -2.337 -5.455 -4.527 1.00 98.38 81 VAL A CA 1
ATOM 599 C C . VAL A 1 81 ? -1.638 -6.069 -5.726 1.00 98.38 81 VAL A C 1
ATOM 601 O O . VAL A 1 81 ? -1.930 -7.198 -6.123 1.00 98.38 81 VAL A O 1
ATOM 604 N N . GLU A 1 82 ? -0.693 -5.317 -6.260 1.00 98.06 82 GLU A N 1
ATOM 605 C CA . GLU A 1 82 ? 0.267 -5.744 -7.264 1.00 98.06 82 GLU A CA 1
ATOM 606 C C . GLU A 1 82 ? 1.602 -6.027 -6.579 1.00 98.06 82 GLU A C 1
ATOM 608 O O . GLU A 1 82 ? 2.076 -5.207 -5.792 1.00 98.06 82 GLU A O 1
ATOM 613 N N . ASP A 1 83 ? 2.173 -7.204 -6.824 1.00 96.50 83 ASP A N 1
ATOM 614 C CA . ASP A 1 83 ? 3.571 -7.458 -6.488 1.00 96.50 83 ASP A CA 1
ATOM 615 C C . ASP A 1 83 ? 4.402 -7.034 -7.695 1.00 96.50 83 ASP A C 1
ATOM 617 O O . ASP A 1 83 ? 4.213 -7.564 -8.790 1.00 96.50 83 ASP A O 1
ATOM 621 N N . ASP A 1 84 ? 5.276 -6.060 -7.488 1.00 95.00 84 ASP A N 1
ATOM 622 C CA . ASP A 1 84 ? 6.132 -5.500 -8.522 1.00 95.00 84 ASP A CA 1
ATOM 623 C C . ASP A 1 84 ? 7.582 -5.898 -8.250 1.00 95.00 84 ASP A C 1
ATOM 625 O O . ASP A 1 84 ? 8.047 -5.860 -7.106 1.00 95.00 84 ASP A O 1
ATOM 629 N N . THR A 1 85 ? 8.284 -6.314 -9.299 1.00 93.69 85 THR A N 1
ATOM 630 C CA . THR A 1 85 ? 9.711 -6.639 -9.272 1.00 93.69 85 THR A CA 1
ATOM 631 C C . THR A 1 85 ? 10.393 -5.759 -10.297 1.00 93.69 85 THR A C 1
ATOM 633 O O . THR A 1 85 ? 10.096 -5.848 -11.486 1.00 93.69 85 THR A O 1
ATOM 636 N N . TYR A 1 86 ? 11.304 -4.914 -9.835 1.00 89.81 86 TYR A N 1
ATOM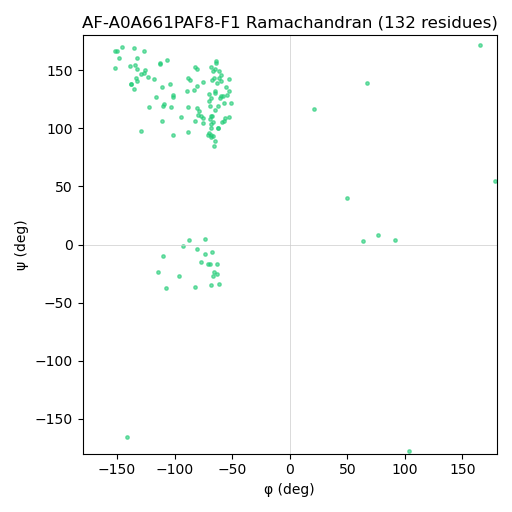 637 C CA . TYR A 1 86 ? 11.870 -3.843 -10.642 1.00 89.81 86 TYR A CA 1
ATOM 638 C C . TYR A 1 86 ? 13.374 -3.726 -10.403 1.00 89.81 86 TYR A C 1
ATOM 640 O O . TYR A 1 86 ? 13.897 -4.072 -9.337 1.00 89.81 86 TYR A O 1
ATOM 648 N N . ASP A 1 87 ? 14.074 -3.221 -11.413 1.00 89.00 87 ASP A N 1
ATOM 649 C CA . ASP A 1 87 ? 15.484 -2.884 -11.289 1.00 89.00 87 ASP A CA 1
ATOM 650 C C . ASP A 1 87 ? 15.638 -1.594 -10.489 1.00 89.00 87 ASP A C 1
ATOM 652 O O . ASP A 1 87 ? 14.884 -0.635 -10.655 1.00 89.00 87 ASP A O 1
ATOM 656 N N . SER A 1 88 ? 16.641 -1.549 -9.617 1.00 85.44 88 SER A N 1
ATOM 657 C CA . SER A 1 88 ? 16.903 -0.348 -8.833 1.00 85.44 88 SER A CA 1
ATOM 658 C C . SER A 1 88 ? 17.189 0.844 -9.744 1.00 85.44 88 SER A C 1
ATOM 660 O O . SER A 1 88 ? 18.119 0.820 -10.548 1.00 85.44 88 SER A O 1
ATOM 662 N N . CYS A 1 89 ? 16.465 1.943 -9.533 1.00 83.69 89 CYS A N 1
ATOM 663 C CA . CYS A 1 89 ? 16.716 3.227 -10.199 1.00 83.69 89 CYS A CA 1
ATOM 664 C C . CYS A 1 89 ? 17.966 3.943 -9.664 1.00 83.69 89 CYS A C 1
ATOM 666 O O . CYS A 1 89 ? 18.267 5.074 -10.034 1.00 83.69 89 CYS A O 1
ATOM 668 N N . SER A 1 90 ? 18.698 3.284 -8.768 1.00 81.06 90 SER A N 1
ATOM 669 C CA . SER A 1 90 ? 19.979 3.721 -8.234 1.00 81.06 90 SER A CA 1
ATOM 670 C C . SER A 1 90 ? 20.998 2.580 -8.275 1.00 81.06 90 SER A C 1
ATOM 672 O O . SER A 1 90 ? 20.634 1.405 -8.305 1.00 81.06 90 SER A O 1
ATOM 674 N N . GLY A 1 91 ? 22.292 2.892 -8.208 1.00 78.12 91 GLY A N 1
ATOM 675 C CA . GLY A 1 91 ? 23.342 1.863 -8.201 1.00 78.12 91 GLY A CA 1
A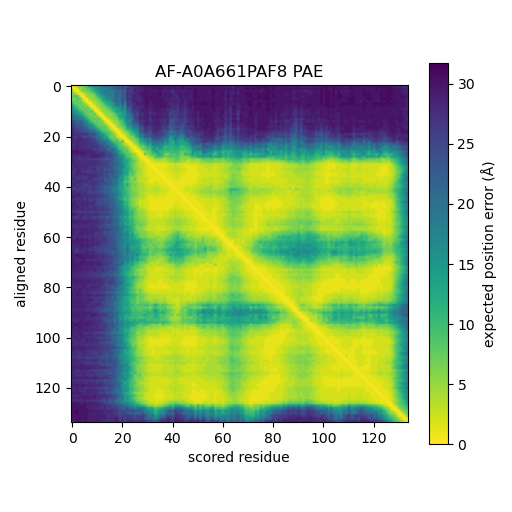TOM 676 C C . GLY A 1 91 ? 23.387 0.982 -6.941 1.00 78.12 91 GLY A C 1
ATOM 677 O O . GLY A 1 91 ? 24.152 0.020 -6.903 1.00 78.12 91 GLY A O 1
ATOM 678 N N . TRP A 1 92 ? 22.584 1.279 -5.912 1.00 80.12 92 TRP A N 1
ATOM 679 C CA . TRP A 1 92 ? 22.694 0.661 -4.585 1.00 80.12 92 TRP A CA 1
ATOM 680 C C . TRP A 1 92 ? 22.359 -0.832 -4.552 1.00 80.12 92 TRP A C 1
ATOM 682 O O . TRP A 1 92 ? 22.900 -1.552 -3.716 1.00 80.12 92 TRP A O 1
ATOM 692 N N . SER A 1 93 ? 21.513 -1.329 -5.460 1.00 81.94 93 SER A N 1
ATOM 693 C CA . SER A 1 93 ? 21.164 -2.756 -5.472 1.00 81.94 93 SER A CA 1
ATOM 694 C C . SER A 1 93 ? 22.210 -3.647 -6.148 1.00 81.94 93 SER A C 1
ATOM 696 O O . SER A 1 93 ? 22.052 -4.867 -6.139 1.00 81.94 93 SER A O 1
ATOM 698 N N . MET A 1 94 ? 23.276 -3.076 -6.730 1.00 83.88 94 MET A N 1
ATOM 699 C CA . MET A 1 94 ? 24.311 -3.815 -7.473 1.00 83.88 94 MET A CA 1
ATOM 700 C C . MET A 1 94 ? 23.726 -4.775 -8.529 1.00 83.88 94 MET A C 1
ATOM 702 O O . MET A 1 94 ? 24.181 -5.909 -8.676 1.00 83.88 94 MET A O 1
ATOM 706 N N . GLY A 1 95 ? 22.677 -4.339 -9.235 1.00 80.38 95 GLY A N 1
ATOM 707 C CA . GLY A 1 95 ? 22.005 -5.137 -10.266 1.00 80.38 95 GLY A CA 1
ATOM 708 C C . GLY A 1 95 ? 21.072 -6.225 -9.728 1.00 80.38 95 GLY A C 1
ATOM 709 O O . GLY A 1 95 ? 20.591 -7.044 -10.504 1.00 80.38 95 GLY A O 1
ATOM 710 N N . LYS A 1 96 ? 20.805 -6.262 -8.416 1.00 86.38 96 LYS A N 1
ATOM 711 C CA . LYS A 1 96 ? 19.770 -7.138 -7.858 1.00 86.38 96 LYS A CA 1
ATOM 712 C C . LYS A 1 96 ? 18.389 -6.502 -8.034 1.00 86.38 96 LYS A C 1
ATOM 714 O O . LYS A 1 96 ? 18.259 -5.304 -7.745 1.00 86.38 96 LYS A O 1
ATOM 719 N N . PRO A 1 97 ? 17.375 -7.279 -8.454 1.00 87.62 97 PRO A N 1
ATOM 720 C CA . PRO A 1 97 ? 16.007 -6.794 -8.497 1.00 87.62 97 PRO A CA 1
ATOM 721 C C . PRO A 1 97 ? 15.502 -6.530 -7.080 1.00 87.62 97 PRO A C 1
ATOM 723 O O . PRO A 1 97 ? 15.911 -7.183 -6.113 1.00 87.62 97 PRO A O 1
ATOM 726 N N . LEU A 1 98 ? 14.616 -5.553 -6.972 1.00 91.50 98 LEU A N 1
ATOM 727 C CA . LEU A 1 98 ? 13.931 -5.178 -5.748 1.00 91.50 98 LEU A CA 1
ATOM 728 C C . LEU A 1 98 ? 12.445 -5.506 -5.883 1.00 91.50 98 LEU A C 1
ATOM 730 O O . LEU A 1 98 ? 11.906 -5.567 -6.986 1.00 91.50 98 LEU A O 1
ATOM 734 N N . GLU A 1 99 ? 11.779 -5.689 -4.747 1.00 93.75 99 GLU A N 1
ATOM 735 C CA . GLU A 1 99 ? 10.358 -6.028 -4.701 1.00 93.75 99 GLU A CA 1
ATOM 736 C C . GLU A 1 99 ? 9.559 -4.939 -3.988 1.00 93.75 99 GLU A C 1
ATOM 738 O O . GLU A 1 99 ? 9.997 -4.376 -2.980 1.00 93.75 99 GLU A O 1
ATOM 743 N N . ARG A 1 100 ? 8.352 -4.668 -4.486 1.00 95.56 100 ARG A N 1
ATOM 744 C CA . ARG A 1 100 ? 7.357 -3.813 -3.832 1.00 95.56 100 ARG A CA 1
ATOM 745 C C . ARG A 1 100 ? 5.989 -4.463 -3.881 1.00 95.56 100 ARG A C 1
ATOM 747 O O . ARG A 1 100 ? 5.662 -5.229 -4.779 1.00 95.56 100 ARG A O 1
ATOM 754 N N . LYS A 1 101 ? 5.151 -4.092 -2.917 1.00 97.62 101 LYS A N 1
ATOM 755 C CA . LYS A 1 101 ? 3.709 -4.343 -2.967 1.00 97.62 101 LYS A CA 1
ATOM 756 C C . LYS A 1 101 ? 3.013 -3.011 -3.172 1.00 97.62 101 LYS A C 1
ATOM 758 O O . LYS A 1 101 ? 3.138 -2.136 -2.316 1.00 97.62 101 LYS A O 1
ATOM 763 N N . ILE A 1 102 ? 2.284 -2.869 -4.271 1.00 97.31 102 ILE A N 1
ATOM 764 C CA . ILE A 1 102 ? 1.620 -1.627 -4.661 1.00 97.31 102 ILE A CA 1
ATOM 765 C C . ILE A 1 102 ? 0.110 -1.786 -4.490 1.00 97.31 102 ILE A C 1
ATOM 767 O O . ILE A 1 102 ? -0.520 -2.662 -5.079 1.00 97.31 102 ILE A O 1
ATOM 771 N N . ALA A 1 103 ? -0.480 -0.929 -3.668 1.00 97.75 103 ALA A N 1
ATOM 772 C CA . ALA A 1 103 ? -1.913 -0.796 -3.493 1.00 97.75 103 ALA A CA 1
ATOM 773 C C . ALA A 1 103 ? -2.509 0.051 -4.623 1.00 97.75 103 ALA A C 1
ATOM 775 O O . ALA A 1 103 ? -2.196 1.233 -4.745 1.00 97.75 103 ALA A O 1
ATOM 776 N N . ARG A 1 104 ? -3.398 -0.541 -5.424 1.00 95.81 104 ARG A N 1
ATOM 777 C CA . ARG A 1 104 ? -4.064 0.140 -6.547 1.00 95.81 104 ARG A CA 1
ATOM 778 C C . ARG A 1 104 ? -5.443 0.696 -6.185 1.00 95.81 104 ARG A C 1
ATOM 780 O O . ARG A 1 104 ? -5.880 1.673 -6.776 1.00 95.81 104 ARG A O 1
ATOM 787 N N . GLY A 1 105 ? -6.122 0.102 -5.204 1.00 95.69 105 GLY A N 1
ATOM 788 C CA . GLY A 1 105 ? -7.458 0.530 -4.781 1.00 95.69 105 GLY A CA 1
ATOM 789 C C . GLY A 1 105 ? -8.165 -0.499 -3.898 1.00 95.69 105 GLY A C 1
ATOM 790 O O . GLY A 1 105 ? -7.646 -1.601 -3.724 1.00 95.69 105 GLY A O 1
ATOM 791 N N . PRO A 1 106 ? -9.319 -0.157 -3.300 1.00 96.31 106 PRO A N 1
ATOM 792 C CA . PRO A 1 106 ? -10.130 -1.100 -2.531 1.00 96.31 106 PRO A CA 1
ATOM 793 C C . PRO A 1 106 ? -10.755 -2.173 -3.432 1.00 96.31 106 PRO A C 1
ATOM 795 O O . PRO A 1 106 ? -11.020 -1.925 -4.603 1.00 96.31 106 PRO A O 1
ATOM 798 N N . CYS A 1 107 ? -11.031 -3.349 -2.870 1.00 97.75 107 CYS A N 1
ATOM 799 C CA . CYS A 1 107 ? -11.730 -4.427 -3.570 1.00 97.75 107 CYS A CA 1
ATOM 800 C C . CYS A 1 107 ? -12.574 -5.272 -2.616 1.00 97.75 107 CYS A C 1
ATOM 802 O O . CYS A 1 107 ? -12.341 -5.317 -1.406 1.00 97.75 107 CYS A O 1
ATOM 804 N N . THR A 1 108 ? -13.531 -5.982 -3.194 1.00 97.00 108 THR A N 1
ATOM 805 C CA . THR A 1 108 ? -14.321 -7.036 -2.550 1.00 97.00 108 THR A CA 1
ATOM 806 C C . THR A 1 108 ? -14.053 -8.405 -3.172 1.00 97.00 108 THR A C 1
ATOM 808 O O . THR A 1 108 ? -14.214 -9.424 -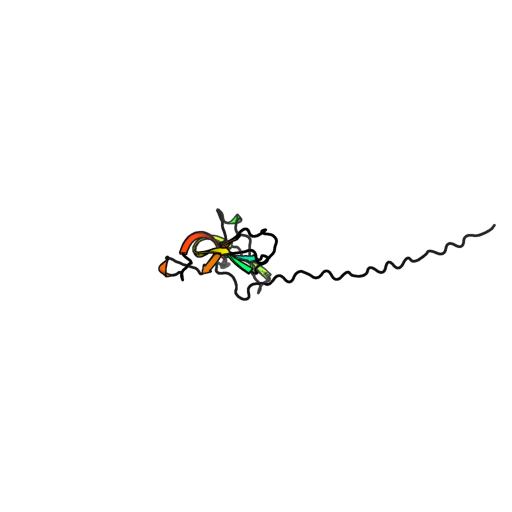2.501 1.00 97.00 108 THR A O 1
ATOM 811 N N . SER A 1 109 ? -13.593 -8.429 -4.424 1.00 96.19 109 SER A N 1
ATOM 812 C CA . SER A 1 109 ? -13.258 -9.629 -5.188 1.00 96.19 109 SER A CA 1
ATOM 813 C C . SER A 1 109 ? -12.174 -9.341 -6.234 1.00 96.19 109 SER A C 1
ATOM 815 O O . SER A 1 109 ? -11.880 -8.183 -6.529 1.00 96.19 109 SER A O 1
ATOM 817 N N . ASP A 1 110 ? -11.575 -10.385 -6.816 1.00 95.38 110 ASP A N 1
ATOM 818 C CA . ASP A 1 110 ? -10.526 -10.233 -7.839 1.00 95.38 110 ASP A CA 1
ATOM 819 C C . ASP A 1 110 ? -11.009 -9.536 -9.119 1.00 95.38 110 ASP A C 1
ATOM 821 O O . ASP A 1 110 ? -10.205 -8.911 -9.805 1.00 95.38 110 ASP A O 1
ATOM 825 N N . SER A 1 111 ? -12.307 -9.590 -9.437 1.00 96.44 111 SER A N 1
ATOM 826 C CA . SER A 1 111 ? -12.864 -8.895 -10.606 1.00 96.44 111 SER A CA 1
ATOM 827 C C . SER A 1 111 ? -12.861 -7.372 -10.473 1.00 96.44 111 SER A C 1
ATOM 829 O O . SER A 1 111 ? -12.986 -6.686 -11.484 1.00 96.44 111 SER A O 1
ATOM 831 N N . ASP A 1 112 ? -12.694 -6.843 -9.257 1.00 96.75 112 ASP A N 1
ATOM 832 C CA . ASP A 1 112 ? -12.579 -5.400 -9.017 1.00 96.75 112 ASP A CA 1
ATOM 833 C C . ASP A 1 112 ? -11.184 -4.869 -9.398 1.00 96.75 112 ASP A C 1
ATOM 835 O O . ASP A 1 112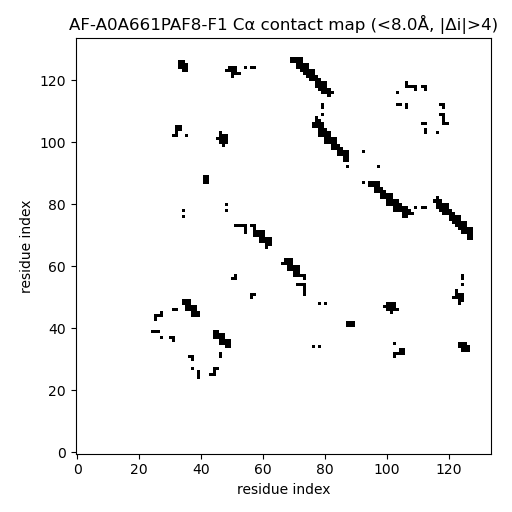 ? -10.979 -3.660 -9.505 1.00 96.75 112 ASP A O 1
ATOM 839 N N . CYS A 1 113 ? -10.207 -5.764 -9.577 1.00 97.44 113 CYS A N 1
ATOM 840 C CA . CYS A 1 113 ? -8.812 -5.409 -9.782 1.00 97.44 113 CYS A CA 1
ATOM 841 C C . CYS A 1 113 ? -8.410 -5.493 -11.254 1.00 97.44 113 CYS A C 1
ATOM 843 O O . CYS A 1 113 ? -8.513 -6.538 -11.899 1.00 97.44 113 CYS A O 1
ATOM 845 N N . THR A 1 114 ? -7.842 -4.406 -11.773 1.00 97.25 114 THR A N 1
ATOM 846 C CA . THR A 1 114 ? -7.122 -4.445 -13.047 1.00 97.25 114 THR A CA 1
ATOM 847 C C . THR A 1 114 ? -5.845 -5.266 -12.877 1.00 97.25 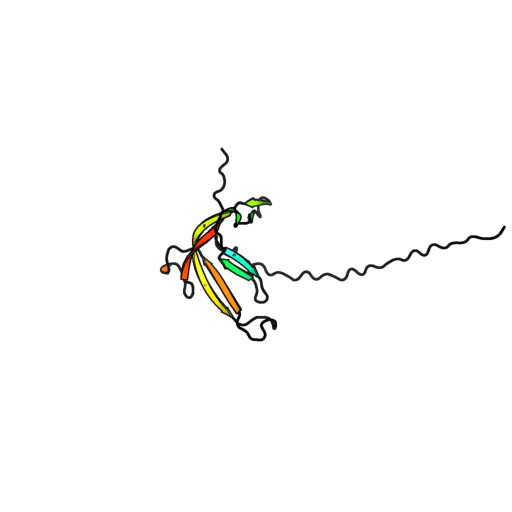114 THR A C 1
ATOM 849 O O . THR A 1 114 ? -5.026 -4.987 -11.997 1.00 97.25 114 THR A O 1
ATOM 852 N N . ARG A 1 115 ? -5.658 -6.276 -13.734 1.00 95.06 115 ARG A N 1
ATOM 853 C CA . ARG A 1 115 ? -4.411 -7.055 -13.806 1.00 95.06 115 ARG A CA 1
ATOM 854 C C . ARG A 1 115 ? -3.202 -6.111 -13.970 1.00 95.06 115 ARG A C 1
ATOM 856 O O . ARG A 1 115 ? -3.313 -5.141 -14.716 1.00 95.06 115 ARG A O 1
ATOM 863 N N . PRO A 1 116 ? -2.052 -6.411 -13.342 1.00 95.94 116 PRO A N 1
ATOM 864 C CA . PRO A 1 116 ? -1.718 -7.661 -12.647 1.00 95.94 116 PRO A CA 1
ATOM 865 C C . PRO A 1 116 ? -2.143 -7.724 -11.167 1.00 95.94 116 PRO A C 1
ATOM 867 O O . PRO A 1 116 ? -1.853 -8.719 -10.505 1.00 95.94 116 PRO A O 1
ATOM 870 N N . ALA A 1 117 ? -2.834 -6.711 -10.635 1.00 97.62 117 ALA A N 1
ATOM 871 C CA . ALA A 1 117 ? -3.238 -6.699 -9.232 1.00 97.62 117 ALA A CA 1
ATOM 872 C C . ALA A 1 117 ? -4.249 -7.810 -8.891 1.00 97.62 117 ALA A C 1
ATOM 874 O O . ALA A 1 117 ? -5.055 -8.229 -9.721 1.00 97.62 117 ALA A O 1
ATOM 875 N N . THR A 1 118 ? -4.218 -8.257 -7.633 1.00 98.25 118 THR A N 1
ATOM 876 C CA . THR A 1 118 ? -5.138 -9.259 -7.062 1.00 98.25 118 THR A CA 1
ATOM 877 C C . THR A 1 118 ? -5.783 -8.721 -5.793 1.00 98.25 118 THR A C 1
ATOM 879 O O . THR A 1 118 ? -5.162 -7.951 -5.054 1.00 98.25 118 THR A O 1
ATOM 882 N N . CYS A 1 119 ? -7.023 -9.112 -5.517 1.00 98.25 119 CYS A N 1
ATOM 883 C CA . CYS A 1 119 ? -7.740 -8.668 -4.336 1.00 98.25 119 CYS A CA 1
ATOM 884 C C . CYS A 1 119 ? -7.251 -9.418 -3.095 1.00 98.25 119 CYS A C 1
ATOM 886 O O . CYS A 1 119 ? -7.504 -10.607 -2.902 1.00 98.25 119 CYS A O 1
ATOM 888 N N . ARG A 1 120 ? -6.560 -8.708 -2.198 1.00 98.06 120 ARG A N 1
ATOM 889 C CA . ARG A 1 120 ? -6.012 -9.281 -0.962 1.00 98.06 120 ARG A CA 1
ATOM 890 C C . ARG A 1 120 ? -6.743 -8.746 0.254 1.00 98.06 120 ARG A C 1
ATOM 892 O O . ARG A 1 120 ? -6.524 -7.615 0.686 1.00 98.06 120 ARG A O 1
ATOM 899 N N . SER A 1 121 ? -7.570 -9.602 0.845 1.00 97.44 121 SER A N 1
ATOM 900 C CA . SER A 1 121 ? -8.230 -9.338 2.124 1.00 97.44 121 SER A CA 1
ATOM 901 C C . SER A 1 121 ? -7.287 -9.596 3.298 1.00 97.44 121 SER A C 1
ATOM 903 O O . SER A 1 121 ? -6.972 -10.743 3.605 1.00 97.44 121 SER A O 1
ATOM 905 N N . ALA A 1 122 ? -6.886 -8.539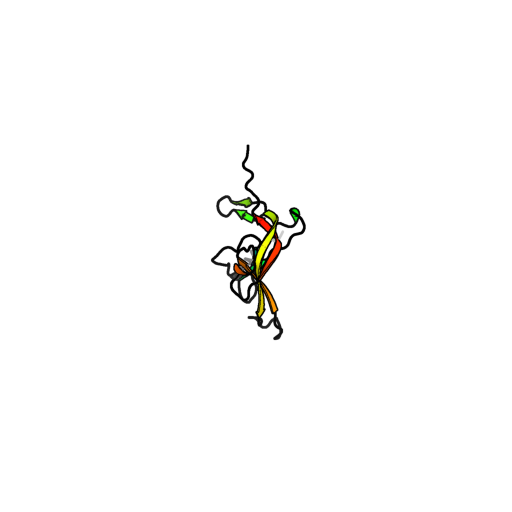 4.002 1.00 97.62 122 ALA A N 1
ATOM 906 C CA . ALA A 1 122 ? -6.053 -8.626 5.202 1.00 97.62 122 ALA A CA 1
ATOM 907 C C . ALA A 1 122 ? -6.433 -7.536 6.211 1.00 97.62 122 ALA A C 1
ATOM 909 O O . ALA A 1 122 ? -7.208 -6.633 5.897 1.00 97.62 122 ALA A O 1
ATOM 910 N N . LYS A 1 123 ? -5.905 -7.618 7.434 1.00 97.81 123 LYS A N 1
ATOM 911 C CA . LYS A 1 123 ? -6.020 -6.528 8.407 1.00 97.81 123 LYS A CA 1
ATOM 912 C C . LYS A 1 123 ? -5.150 -5.351 7.960 1.00 97.81 123 LYS A C 1
ATOM 914 O O . LYS A 1 123 ? -3.957 -5.518 7.712 1.00 97.81 123 LYS A O 1
ATOM 919 N N . ARG A 1 124 ? -5.776 -4.183 7.819 1.00 97.00 124 ARG A N 1
ATOM 920 C CA . ARG A 1 124 ? -5.176 -2.934 7.344 1.00 97.00 124 ARG A CA 1
ATOM 921 C C . ARG A 1 124 ? -5.564 -1.797 8.278 1.00 97.00 124 ARG A C 1
ATOM 923 O O . ARG A 1 124 ? -6.662 -1.788 8.836 1.00 97.00 124 ARG A O 1
ATOM 930 N N . CYS A 1 125 ? -4.698 -0.803 8.377 1.00 95.56 125 CYS A N 1
ATOM 931 C CA . CYS A 1 125 ? -4.995 0.414 9.105 1.00 95.56 125 CYS A CA 1
ATOM 932 C C . CYS A 1 125 ? -5.817 1.356 8.220 1.00 95.56 125 CYS A C 1
ATOM 934 O O . CYS A 1 125 ? -5.303 1.980 7.289 1.00 95.56 125 CYS A O 1
ATOM 936 N N . VAL A 1 126 ? -7.105 1.486 8.514 1.00 93.69 126 VAL A N 1
ATOM 937 C CA . VAL A 1 126 ? -8.044 2.342 7.772 1.00 93.69 126 VAL A CA 1
ATOM 938 C C . VAL A 1 126 ? -8.501 3.509 8.642 1.00 93.69 126 VAL A C 1
ATOM 940 O O . VAL A 1 126 ? -8.462 3.394 9.868 1.00 93.69 126 VAL A O 1
ATOM 943 N N . PRO A 1 127 ? -8.926 4.647 8.066 1.00 88.12 127 PRO A N 1
ATOM 944 C CA . PRO A 1 127 ? -9.450 5.746 8.864 1.00 88.12 127 PRO A CA 1
ATOM 945 C C . PRO A 1 127 ? -10.590 5.279 9.777 1.00 88.12 127 PRO A C 1
ATOM 947 O O . PRO A 1 127 ? -11.539 4.648 9.311 1.00 88.12 127 PRO A O 1
ATOM 950 N N . GLY A 1 128 ? -10.499 5.594 11.071 1.00 76.44 128 GLY A N 1
ATOM 951 C CA . GLY A 1 128 ? -11.566 5.291 12.018 1.00 76.44 128 GLY A CA 1
ATOM 952 C C . GLY A 1 128 ? -12.840 6.067 11.683 1.00 76.44 128 GLY A C 1
ATOM 953 O O . GLY A 1 128 ? -12.790 7.130 11.041 1.00 76.44 128 GLY A O 1
ATOM 954 N N . ALA A 1 129 ? -13.985 5.544 12.132 1.00 61.56 129 ALA A N 1
ATOM 955 C CA . ALA A 1 129 ? -15.219 6.318 12.157 1.00 61.56 129 ALA A CA 1
ATOM 956 C C . ALA A 1 129 ? -14.968 7.601 12.961 1.00 61.56 129 ALA A C 1
ATOM 958 O O . ALA A 1 129 ? -14.313 7.564 14.007 1.00 61.56 129 ALA A O 1
ATOM 959 N N . ALA A 1 130 ? -15.438 8.742 12.457 1.00 52.66 130 ALA A N 1
ATOM 960 C CA . ALA A 1 130 ? -15.429 9.953 13.260 1.00 52.66 130 ALA A CA 1
ATOM 961 C C . ALA A 1 130 ? -16.239 9.660 14.526 1.00 52.66 130 ALA A C 1
ATOM 963 O O . ALA A 1 130 ? -17.363 9.171 14.426 1.00 52.66 130 ALA A O 1
ATOM 964 N N . ALA A 1 131 ? -15.670 9.926 15.701 1.00 44.38 131 ALA A N 1
ATOM 965 C CA . ALA A 1 131 ? -16.470 9.980 16.909 1.00 44.38 131 ALA A CA 1
ATOM 966 C C . ALA A 1 131 ? -17.465 11.129 16.709 1.00 44.38 131 ALA A C 1
ATOM 968 O O . ALA A 1 131 ? -17.092 12.299 16.782 1.00 44.38 131 ALA A O 1
ATOM 969 N N . THR A 1 132 ? -18.705 10.803 16.354 1.00 39.94 132 THR A N 1
ATOM 970 C CA . THR A 1 132 ? -19.832 11.721 16.482 1.00 39.94 132 THR A CA 1
ATOM 971 C C . THR A 1 132 ? -19.954 12.002 17.969 1.00 39.94 132 THR A C 1
ATOM 973 O O . THR A 1 132 ? -20.385 11.133 18.723 1.00 39.94 132 THR A O 1
ATOM 976 N N . GLY A 1 133 ? -19.440 13.153 18.400 1.00 40.88 133 GLY A N 1
ATOM 977 C CA . GLY A 1 133 ? -19.591 13.611 19.773 1.00 40.88 133 GLY A CA 1
ATOM 978 C C . GLY A 1 133 ? -21.073 13.774 20.084 1.00 40.88 133 GLY A C 1
ATOM 979 O O . GLY A 1 133 ? -21.784 14.425 19.317 1.00 40.88 133 GLY A O 1
ATOM 980 N N . SER A 1 134 ? -21.495 13.116 21.161 1.00 32.97 134 SER A N 1
ATOM 981 C CA . SER A 1 134 ? -22.767 13.321 21.852 1.00 32.97 134 SER A CA 1
ATOM 982 C C . SER A 1 134 ? -22.852 14.702 22.489 1.00 32.97 134 SER A C 1
ATOM 984 O O . SER A 1 134 ? -21.783 15.242 22.859 1.00 32.97 134 SER A O 1
#